Protein AF-A0A1X2HNW6-F1 (afdb_monomer_lite)

Secondary structure (DSSP, 8-state):
-EEEETTEEEEPPPPSSTT------------HHHHHH-EEEEEEEE--SSSS-PPPEEEEEEEEETTT-S--TT-----------

Sequence (85 aa):
MRVKMGSAQYFSRRATSHHGDWNEGFVFIVSYHAQLFDTIEFDLYDKPKRHWPSKNKHIGKAKLKLSKLEGRDDIFVTQVVSDHM

Foldseek 3Di:
DWKDKDPDIDDFDDDPDPVRPRPDDDDDDADPVSLQFIKIKDWDWDDDPDPDPDPTHTDDMDIGRSPPDPPPPPPPPDPPPPPDD

pLDDT: mean 82.48, std 16.52, range [44.81, 97.94]

Structure (mmCIF, N/CA/C/O backbone):
da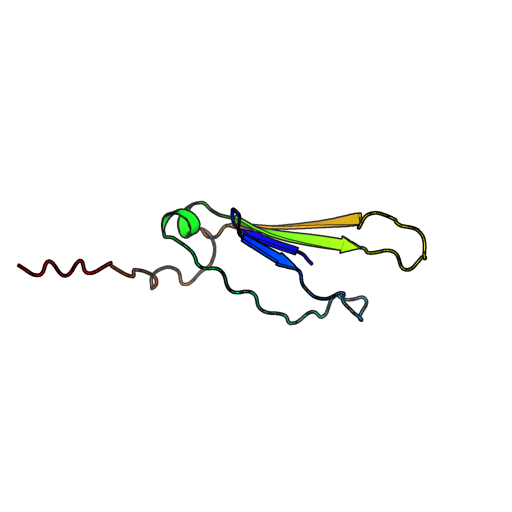ta_AF-A0A1X2HNW6-F1
#
_entry.id   AF-A0A1X2HNW6-F1
#
loop_
_atom_site.group_PDB
_atom_site.id
_atom_site.type_symbol
_atom_site.label_atom_id
_atom_site.label_alt_id
_atom_site.label_comp_id
_atom_site.label_asym_id
_atom_site.label_entity_id
_atom_site.label_seq_id
_atom_site.pdbx_PDB_ins_code
_atom_site.Cartn_x
_atom_site.Cartn_y
_atom_site.Cartn_z
_atom_site.occupancy
_atom_site.B_iso_or_equiv
_atom_site.auth_seq_id
_atom_site.auth_comp_id
_atom_site.auth_asym_id
_atom_site.auth_atom_id
_atom_site.pdbx_PDB_model_num
ATOM 1 N N . MET A 1 1 ? 7.937 -2.856 -6.236 1.00 92.94 1 MET A N 1
ATOM 2 C CA . MET A 1 1 ? 7.120 -2.117 -5.256 1.00 92.94 1 MET A CA 1
ATOM 3 C C . MET A 1 1 ? 7.564 -2.506 -3.852 1.00 92.94 1 MET A C 1
ATOM 5 O O . MET A 1 1 ? 8.005 -3.634 -3.663 1.00 92.94 1 MET A O 1
ATOM 9 N N . ARG A 1 2 ? 7.485 -1.590 -2.890 1.00 96.12 2 ARG A N 1
ATOM 10 C CA . ARG A 1 2 ? 7.577 -1.873 -1.455 1.00 96.12 2 ARG A CA 1
ATOM 11 C C . ARG A 1 2 ? 6.203 -1.647 -0.839 1.00 96.12 2 ARG A C 1
ATOM 13 O O . ARG A 1 2 ? 5.585 -0.629 -1.133 1.00 96.12 2 ARG A O 1
ATOM 20 N N . VAL A 1 3 ? 5.772 -2.559 0.021 1.00 97.25 3 VAL A N 1
ATOM 21 C CA . VAL A 1 3 ? 4.567 -2.403 0.844 1.00 97.25 3 VAL A CA 1
ATOM 22 C C . VAL A 1 3 ? 4.996 -2.419 2.302 1.00 97.25 3 VAL A C 1
ATOM 24 O O . VAL A 1 3 ? 5.730 -3.318 2.712 1.00 97.25 3 VAL A O 1
ATOM 27 N N . LYS A 1 4 ? 4.596 -1.414 3.078 1.00 97.44 4 LYS A N 1
ATOM 28 C CA . LYS A 1 4 ? 5.037 -1.231 4.465 1.00 97.44 4 LYS A CA 1
ATOM 29 C C . LYS A 1 4 ? 3.863 -0.888 5.374 1.00 97.44 4 LYS A C 1
ATOM 31 O O . LYS A 1 4 ? 3.030 -0.071 5.008 1.00 97.44 4 LYS A O 1
ATOM 36 N N . MET A 1 5 ? 3.861 -1.437 6.582 1.00 95.31 5 MET A N 1
ATOM 37 C CA . MET A 1 5 ? 2.960 -1.052 7.667 1.00 95.31 5 MET A CA 1
ATOM 38 C C . MET A 1 5 ? 3.716 -1.173 8.994 1.00 95.31 5 MET A C 1
ATOM 40 O O . MET A 1 5 ? 4.253 -2.236 9.305 1.00 95.31 5 MET A O 1
ATOM 44 N N . GLY A 1 6 ? 3.814 -0.079 9.752 1.00 91.00 6 GLY A N 1
ATOM 45 C CA . GLY A 1 6 ? 4.625 -0.047 10.972 1.00 91.00 6 GLY A CA 1
ATOM 46 C C . GLY A 1 6 ? 6.087 -0.442 10.706 1.00 91.00 6 GLY A C 1
ATOM 47 O O . GLY A 1 6 ? 6.766 0.165 9.868 1.00 91.00 6 GLY A O 1
ATOM 48 N N . SER A 1 7 ? 6.573 -1.462 11.418 1.00 91.38 7 SER A N 1
ATOM 49 C CA . SER A 1 7 ? 7.907 -2.054 11.232 1.00 91.38 7 SER A CA 1
ATOM 50 C C . SER A 1 7 ? 7.959 -3.136 10.144 1.00 91.38 7 SER A C 1
ATOM 52 O O . SER A 1 7 ? 9.043 -3.435 9.641 1.00 91.38 7 SER A O 1
ATOM 54 N N . ALA A 1 8 ? 6.814 -3.701 9.751 1.00 94.81 8 ALA A N 1
ATOM 55 C CA . ALA A 1 8 ? 6.741 -4.743 8.736 1.00 94.81 8 ALA A CA 1
ATOM 56 C C . ALA A 1 8 ? 6.866 -4.141 7.331 1.00 94.81 8 ALA A C 1
ATOM 58 O O . ALA A 1 8 ? 6.208 -3.153 6.989 1.00 94.81 8 ALA A O 1
ATOM 59 N N . GLN A 1 9 ? 7.703 -4.752 6.494 1.00 96.94 9 GLN A N 1
ATOM 60 C CA . GLN A 1 9 ? 7.862 -4.360 5.098 1.00 96.94 9 GLN A CA 1
ATOM 61 C C . GLN A 1 9 ? 8.090 -5.575 4.204 1.00 96.94 9 GLN A C 1
ATOM 63 O O . GLN A 1 9 ? 8.818 -6.500 4.559 1.00 96.94 9 GLN A O 1
ATOM 68 N N . TYR A 1 10 ? 7.516 -5.511 3.010 1.00 97.31 10 TYR A N 1
ATOM 69 C CA . TYR A 1 10 ? 7.668 -6.497 1.953 1.00 97.31 10 TYR A CA 1
ATOM 70 C C . TYR A 1 10 ? 8.076 -5.806 0.655 1.00 97.31 10 TYR A C 1
ATOM 72 O O . TYR A 1 10 ? 7.797 -4.622 0.436 1.00 97.31 10 TYR A O 1
ATOM 80 N N . PHE A 1 11 ? 8.724 -6.561 -0.224 1.00 95.69 11 PHE A N 1
ATOM 81 C CA . PHE A 1 11 ? 9.099 -6.107 -1.554 1.00 95.69 11 PHE A CA 1
ATOM 82 C C . PHE A 1 11 ? 8.535 -7.069 -2.584 1.00 95.69 11 PHE A C 1
ATOM 84 O O . PHE A 1 11 ? 8.678 -8.280 -2.443 1.00 95.69 11 PHE A O 1
ATOM 91 N N . SER A 1 12 ? 7.931 -6.510 -3.626 1.00 95.06 12 SER A N 1
ATOM 92 C CA . SER A 1 12 ? 7.523 -7.292 -4.783 1.00 95.06 12 SER A CA 1
ATOM 93 C C . SER A 1 12 ? 8.732 -7.681 -5.631 1.00 95.06 12 SER A C 1
ATOM 95 O O . SER A 1 12 ? 9.806 -7.061 -5.546 1.00 95.06 12 SER A O 1
ATOM 97 N N . ARG A 1 13 ? 8.531 -8.607 -6.568 1.00 93.00 13 ARG A N 1
ATOM 98 C CA . ARG A 1 13 ? 9.486 -8.793 -7.667 1.00 93.00 13 ARG A CA 1
ATOM 99 C C . ARG A 1 13 ? 9.545 -7.537 -8.542 1.00 93.00 13 ARG A C 1
ATOM 101 O O . ARG A 1 13 ? 8.687 -6.646 -8.496 1.00 93.00 13 ARG A O 1
ATOM 108 N N . ARG A 1 14 ? 10.590 -7.446 -9.366 1.00 90.44 14 ARG A N 1
ATOM 109 C CA . ARG A 1 14 ? 10.648 -6.426 -10.419 1.00 90.44 14 ARG A CA 1
ATOM 110 C C . ARG A 1 14 ? 9.597 -6.768 -11.478 1.00 90.44 14 ARG A C 1
ATOM 112 O O . ARG A 1 14 ? 9.572 -7.902 -11.942 1.00 90.44 14 ARG A O 1
ATOM 119 N N . ALA A 1 15 ? 8.782 -5.790 -11.868 1.00 90.31 15 ALA A N 1
ATOM 120 C CA . ALA A 1 15 ? 7.858 -5.965 -12.981 1.00 90.31 15 ALA A CA 1
ATOM 121 C C . ALA A 1 15 ? 8.629 -6.221 -14.284 1.00 90.31 15 ALA A C 1
ATOM 123 O O . ALA A 1 15 ? 9.668 -5.602 -14.535 1.00 90.31 15 ALA A O 1
ATOM 124 N N . THR A 1 16 ? 8.119 -7.140 -15.097 1.00 86.25 16 THR A N 1
ATOM 125 C CA . THR A 1 16 ? 8.610 -7.401 -16.455 1.00 86.25 16 THR A CA 1
ATOM 126 C C . THR A 1 16 ? 7.896 -6.530 -17.487 1.00 86.25 16 THR A C 1
ATOM 128 O O . THR A 1 16 ? 8.512 -6.157 -18.483 1.00 86.25 16 THR A O 1
ATOM 131 N N . SER A 1 17 ? 6.633 -6.172 -17.231 1.00 88.06 17 SER A N 1
ATOM 132 C CA . SER A 1 17 ? 5.845 -5.250 -18.048 1.00 88.06 17 SER A CA 1
ATOM 133 C C . SER A 1 17 ? 6.049 -3.791 -17.632 1.00 88.06 17 SER A C 1
ATOM 135 O O . SER A 1 17 ? 6.396 -3.483 -16.489 1.00 88.06 17 SER A O 1
ATOM 137 N N . HIS A 1 18 ? 5.789 -2.876 -18.567 1.00 85.25 18 HIS A N 1
ATOM 138 C CA . HIS A 1 18 ? 5.811 -1.434 -18.308 1.00 85.25 18 HIS A CA 1
ATOM 139 C C . HIS A 1 18 ? 4.650 -0.957 -17.422 1.00 85.25 18 HIS A C 1
ATOM 141 O O . HIS A 1 18 ? 4.763 0.099 -16.805 1.00 85.25 18 HIS A O 1
ATOM 147 N N . HIS A 1 19 ? 3.562 -1.728 -17.339 1.00 87.06 19 HIS A N 1
ATOM 148 C CA . HIS A 1 19 ? 2.372 -1.379 -16.559 1.00 87.06 19 HIS A CA 1
ATOM 149 C C . HIS A 1 19 ? 2.462 -1.786 -15.086 1.00 87.06 19 HIS A C 1
ATOM 151 O O . HIS A 1 19 ? 1.712 -1.260 -14.269 1.00 87.06 19 HIS A O 1
ATOM 157 N N . GLY A 1 20 ? 3.413 -2.648 -14.717 1.00 83.69 20 GLY A N 1
ATOM 158 C CA . GLY A 1 20 ? 3.547 -3.082 -13.329 1.00 83.69 20 GLY A CA 1
ATOM 159 C C . GLY A 1 20 ? 2.529 -4.154 -12.949 1.00 83.69 20 GLY A C 1
ATOM 160 O O . GLY A 1 20 ? 1.879 -4.065 -11.913 1.00 83.69 20 GLY A O 1
ATOM 161 N N . ASP A 1 21 ? 2.397 -5.194 -13.766 1.00 89.88 21 ASP A N 1
ATOM 162 C CA . ASP A 1 21 ? 1.440 -6.280 -13.524 1.00 89.88 21 ASP A CA 1
ATOM 163 C C . ASP A 1 21 ? 1.997 -7.290 -12.504 1.00 89.88 21 ASP A C 1
ATOM 165 O O . ASP A 1 21 ? 2.340 -8.422 -12.845 1.00 89.88 21 ASP A O 1
ATOM 169 N N . TRP A 1 22 ?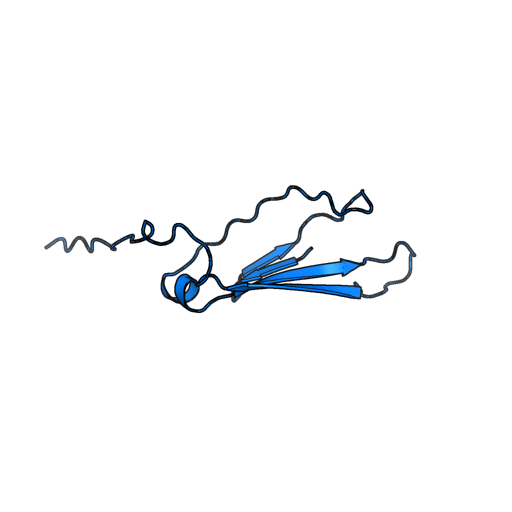 2.169 -6.863 -11.246 1.00 91.94 22 TRP A N 1
ATOM 170 C CA . TRP A 1 22 ? 2.751 -7.715 -10.198 1.00 91.94 22 TRP A CA 1
ATOM 171 C C . TRP A 1 22 ? 1.838 -8.879 -9.818 1.00 91.94 22 TRP A C 1
ATOM 173 O O . TRP A 1 22 ? 2.309 -10.008 -9.741 1.00 91.94 22 TRP A O 1
ATOM 183 N N . ASN A 1 23 ? 0.551 -8.606 -9.571 1.00 90.31 23 ASN A N 1
ATOM 184 C CA . ASN A 1 23 ? -0.418 -9.599 -9.089 1.00 90.31 23 ASN A CA 1
ATOM 185 C C . ASN A 1 23 ? 0.095 -10.406 -7.871 1.00 90.31 23 ASN A C 1
ATOM 187 O O . ASN A 1 23 ? -0.147 -11.604 -7.749 1.00 90.31 23 ASN A O 1
ATOM 191 N N . GLU A 1 24 ? 0.835 -9.744 -6.974 1.00 93.88 24 GLU A N 1
ATOM 192 C CA . GLU A 1 24 ? 1.396 -10.333 -5.753 1.00 93.88 24 GLU A CA 1
ATOM 193 C C . GLU A 1 24 ? 0.553 -9.943 -4.529 1.00 93.88 24 GLU A C 1
ATOM 195 O O . GLU A 1 24 ? 0.150 -8.786 -4.389 1.00 93.88 24 GLU A O 1
ATOM 200 N N . GLY A 1 25 ? 0.315 -10.902 -3.629 1.00 93.75 25 GLY A N 1
ATOM 201 C CA . GLY A 1 25 ? -0.349 -10.681 -2.342 1.00 93.75 25 GLY A CA 1
ATOM 202 C C . GLY A 1 25 ? 0.647 -10.574 -1.184 1.00 93.75 25 GLY A C 1
ATOM 203 O O . GLY A 1 25 ? 1.673 -11.253 -1.176 1.00 93.75 25 GLY A O 1
ATOM 204 N N . PHE A 1 26 ? 0.322 -9.750 -0.185 1.00 94.31 26 PHE A N 1
ATOM 205 C CA . PHE A 1 26 ? 1.101 -9.585 1.046 1.00 94.31 26 PHE A CA 1
ATOM 206 C C . PHE A 1 26 ? 0.188 -9.758 2.259 1.00 94.31 26 PHE A C 1
ATOM 208 O O . PHE A 1 26 ? -0.936 -9.258 2.257 1.00 94.31 26 PHE A O 1
ATOM 215 N N . VAL A 1 27 ? 0.674 -10.440 3.296 1.00 93.69 27 VAL A N 1
ATOM 216 C CA . VAL A 1 27 ? -0.088 -10.707 4.523 1.00 93.69 27 VAL A CA 1
ATOM 217 C C . VAL A 1 27 ? 0.569 -9.975 5.684 1.00 93.69 27 VAL A C 1
ATOM 219 O O . VAL A 1 27 ? 1.756 -10.159 5.938 1.00 93.69 27 VAL A O 1
ATOM 222 N N . PHE A 1 28 ? -0.212 -9.165 6.396 1.00 90.75 28 PHE A N 1
ATOM 223 C CA . PHE A 1 28 ? 0.205 -8.499 7.625 1.00 90.75 28 PHE A CA 1
ATOM 224 C C . PHE A 1 28 ? -0.566 -9.075 8.809 1.00 90.75 28 PHE A C 1
ATOM 226 O O . PHE A 1 28 ? -1.773 -9.288 8.721 1.00 90.75 28 PHE A O 1
ATOM 233 N N . ILE A 1 29 ? 0.120 -9.263 9.934 1.00 90.44 29 ILE A N 1
ATOM 234 C CA . ILE A 1 29 ? -0.547 -9.447 11.224 1.00 90.44 29 ILE A CA 1
ATOM 235 C C . ILE A 1 29 ? -0.898 -8.050 11.738 1.00 90.44 29 ILE A C 1
ATOM 237 O O . ILE A 1 29 ? -0.011 -7.219 11.938 1.00 90.44 29 ILE A O 1
ATOM 241 N N . VAL A 1 30 ? -2.190 -7.781 11.912 1.00 87.44 30 VAL A N 1
ATOM 242 C CA . VAL A 1 30 ? -2.708 -6.463 12.294 1.00 87.44 30 VAL A CA 1
ATOM 243 C C . VAL A 1 30 ? -3.228 -6.540 13.724 1.00 87.44 30 VAL A C 1
ATOM 245 O O . VAL A 1 30 ? -4.170 -7.273 14.006 1.00 87.44 30 VAL A O 1
ATOM 248 N N . SER A 1 31 ? -2.609 -5.792 14.638 1.00 88.06 31 SER A N 1
ATOM 249 C CA . SER A 1 31 ? -3.156 -5.610 15.984 1.00 88.06 31 SER A CA 1
ATOM 250 C C . SER A 1 31 ? -4.327 -4.628 15.958 1.00 88.06 31 SER A C 1
ATOM 252 O O . SER A 1 31 ? -4.429 -3.795 15.056 1.00 88.06 31 SER A O 1
ATOM 254 N N . TYR A 1 32 ? -5.167 -4.650 16.993 1.00 85.31 32 TYR A N 1
ATOM 255 C CA . TYR A 1 32 ? -6.270 -3.694 17.123 1.00 85.31 32 TYR A CA 1
ATOM 256 C C . TYR A 1 32 ? -5.796 -2.230 17.049 1.00 85.31 32 TYR A C 1
ATOM 258 O O . TYR A 1 32 ? -6.367 -1.409 16.334 1.00 85.31 32 TYR A O 1
ATOM 266 N N . HIS A 1 33 ? -4.683 -1.903 17.714 1.00 88.88 33 HIS A N 1
ATOM 267 C CA . HIS A 1 33 ? -4.099 -0.563 17.639 1.00 88.88 33 HIS A CA 1
ATOM 268 C C . HIS A 1 33 ? -3.664 -0.206 16.206 1.00 88.88 33 HIS A C 1
ATOM 270 O O . HIS A 1 33 ? -3.947 0.892 15.726 1.00 88.88 33 HIS A O 1
ATOM 276 N N . ALA A 1 34 ? -3.022 -1.136 15.491 1.00 90.12 34 ALA A N 1
ATOM 277 C CA . ALA A 1 34 ? -2.631 -0.916 14.100 1.00 90.12 34 ALA A CA 1
ATOM 278 C C . ALA A 1 34 ? -3.858 -0.719 13.191 1.00 90.12 34 ALA A C 1
ATOM 280 O O . ALA A 1 34 ? -3.869 0.180 12.355 1.00 90.12 34 ALA A O 1
ATOM 281 N N . GLN A 1 35 ? -4.938 -1.475 13.390 1.00 87.19 35 GLN A N 1
ATOM 282 C CA . GLN A 1 35 ? -6.176 -1.313 12.619 1.00 87.19 35 GLN A CA 1
ATOM 283 C C . GLN A 1 35 ? -6.766 0.105 12.724 1.00 87.19 35 GLN A C 1
ATOM 285 O O . GLN A 1 35 ? -7.289 0.637 11.739 1.00 87.19 35 GLN A O 1
ATOM 290 N N . LEU A 1 36 ? -6.673 0.735 13.898 1.00 87.12 36 LEU A N 1
ATOM 291 C CA . LEU A 1 36 ? -7.202 2.080 14.133 1.00 87.12 36 LEU A CA 1
ATOM 292 C C . LEU A 1 36 ? -6.283 3.190 13.603 1.00 87.12 36 LEU A C 1
ATOM 294 O O . LEU A 1 36 ? -6.766 4.192 13.058 1.00 87.12 36 LEU A O 1
ATOM 298 N N . PHE A 1 37 ? -4.967 3.029 13.759 1.00 90.31 37 PHE A N 1
ATOM 299 C CA . PHE A 1 37 ? -4.018 4.135 13.595 1.00 90.31 37 PHE A CA 1
ATOM 300 C C . PHE A 1 37 ? -3.023 3.959 12.451 1.00 90.31 37 PHE A C 1
ATOM 302 O O . PHE A 1 37 ? -2.579 4.963 11.885 1.00 90.31 37 PHE A O 1
ATOM 309 N N . ASP A 1 38 ? -2.711 2.727 12.056 1.00 94.12 38 ASP A N 1
ATOM 310 C CA . ASP A 1 38 ? -1.676 2.487 11.061 1.00 94.12 38 ASP A CA 1
ATOM 311 C C . ASP A 1 38 ? -2.157 2.765 9.636 1.00 94.12 38 ASP A C 1
ATOM 313 O O . ASP A 1 38 ? -3.341 2.871 9.288 1.00 94.12 38 ASP A O 1
ATOM 317 N N . THR A 1 39 ? -1.162 2.938 8.778 1.00 95.81 39 THR A N 1
ATOM 318 C CA . THR A 1 39 ? -1.316 3.198 7.357 1.00 95.81 39 THR A CA 1
ATOM 319 C C . THR A 1 39 ? -0.408 2.245 6.607 1.00 95.81 39 THR A C 1
ATOM 321 O O . THR A 1 39 ? 0.784 2.160 6.906 1.00 95.81 39 THR A O 1
ATOM 324 N N . ILE A 1 40 ? -0.966 1.561 5.613 1.00 96.44 40 ILE A N 1
ATOM 325 C CA . ILE A 1 40 ? -0.173 0.830 4.636 1.00 96.44 40 ILE A CA 1
ATOM 326 C C . ILE A 1 40 ? 0.400 1.850 3.652 1.00 96.44 40 ILE A C 1
ATOM 328 O O . ILE A 1 40 ? -0.327 2.644 3.051 1.00 96.44 40 ILE A O 1
ATOM 332 N N . GLU A 1 41 ? 1.714 1.839 3.495 1.00 97.94 41 GLU A N 1
ATOM 333 C CA . GLU A 1 41 ? 2.441 2.631 2.516 1.00 97.94 41 GLU A CA 1
ATOM 334 C C . GLU A 1 41 ? 2.849 1.747 1.337 1.00 97.94 41 GLU A C 1
ATOM 336 O O . GLU A 1 41 ? 3.431 0.678 1.522 1.00 97.94 41 GLU A O 1
ATOM 341 N N . PHE A 1 42 ? 2.572 2.221 0.126 1.00 97.12 42 PHE A N 1
ATOM 342 C CA . PHE A 1 42 ? 3.001 1.601 -1.121 1.00 97.12 42 PHE A CA 1
ATOM 343 C C . PHE A 1 42 ? 4.011 2.532 -1.777 1.00 97.12 42 PHE A C 1
ATOM 345 O O . PHE A 1 42 ? 3.648 3.627 -2.202 1.00 97.12 42 PHE A O 1
ATOM 352 N N . ASP A 1 43 ? 5.270 2.119 -1.857 1.00 96.94 43 ASP A N 1
ATOM 353 C CA . ASP A 1 43 ? 6.325 2.888 -2.514 1.00 96.94 43 ASP A CA 1
ATOM 354 C C . ASP A 1 43 ? 6.760 2.173 -3.796 1.00 96.94 43 ASP A C 1
ATOM 356 O O . ASP A 1 43 ? 7.088 0.978 -3.811 1.00 96.94 43 ASP A O 1
ATOM 360 N N . LEU A 1 44 ? 6.794 2.911 -4.898 1.00 95.69 44 LEU A N 1
ATOM 361 C CA . LEU A 1 44 ? 7.255 2.418 -6.181 1.00 95.69 44 LEU A CA 1
ATOM 362 C C . LEU A 1 44 ? 8.666 2.929 -6.455 1.00 95.69 44 LEU A C 1
ATOM 364 O O . LEU A 1 44 ? 8.978 4.106 -6.269 1.00 95.69 44 LEU A O 1
ATOM 368 N N . TYR A 1 45 ? 9.520 2.021 -6.917 1.00 93.50 45 TYR A N 1
ATOM 369 C CA . TYR A 1 45 ? 10.908 2.312 -7.231 1.00 93.50 45 TYR A CA 1
ATOM 370 C C . TYR A 1 45 ? 11.220 1.893 -8.660 1.00 93.50 45 TYR A C 1
ATOM 372 O O . TYR A 1 45 ? 10.873 0.782 -9.064 1.00 93.50 45 TYR A O 1
ATOM 380 N N . ASP A 1 46 ? 11.938 2.752 -9.371 1.00 89.25 46 ASP A N 1
ATOM 381 C CA . ASP A 1 46 ? 12.591 2.422 -10.628 1.00 89.25 46 ASP A CA 1
ATOM 382 C C . ASP A 1 46 ? 14.018 1.929 -10.352 1.00 89.25 46 ASP A C 1
ATOM 384 O O . ASP A 1 46 ? 14.774 2.534 -9.579 1.00 89.25 46 ASP A O 1
ATOM 388 N N . LYS A 1 47 ? 14.380 0.804 -10.971 1.00 81.62 47 LYS A N 1
ATOM 389 C CA . LYS A 1 47 ? 15.717 0.215 -10.877 1.00 81.62 47 LYS A CA 1
ATOM 390 C C . LYS A 1 47 ? 16.369 0.287 -12.259 1.00 81.62 47 LYS A C 1
ATOM 392 O O . LYS A 1 47 ? 16.004 -0.511 -13.128 1.00 81.62 47 LYS A O 1
ATOM 397 N N . PRO A 1 48 ? 17.349 1.185 -12.464 1.00 76.56 48 PRO A N 1
ATOM 398 C CA . PRO A 1 48 ? 17.957 1.385 -13.773 1.00 76.56 48 PRO A CA 1
ATOM 399 C C . PRO A 1 48 ? 18.582 0.098 -14.330 1.00 76.56 48 PRO A C 1
ATOM 401 O O . PRO A 1 48 ? 19.175 -0.696 -13.598 1.00 76.56 48 PRO A O 1
ATOM 404 N N . LYS A 1 49 ? 18.465 -0.108 -15.649 1.00 67.75 49 LYS A N 1
ATOM 405 C CA . LYS A 1 49 ? 19.041 -1.266 -16.366 1.00 67.75 49 LYS A CA 1
ATOM 406 C C . LYS A 1 49 ? 20.576 -1.238 -16.462 1.00 67.75 49 LYS A C 1
ATOM 408 O O . LYS A 1 49 ? 21.180 -2.278 -16.713 1.00 67.75 49 LYS A O 1
ATOM 413 N N . ARG A 1 50 ? 21.219 -0.072 -16.327 1.00 65.25 50 ARG A N 1
ATOM 414 C CA . ARG A 1 50 ? 22.663 0.073 -16.586 1.00 65.25 50 ARG A CA 1
ATOM 415 C C . ARG A 1 50 ? 23.520 -0.431 -15.424 1.00 65.25 50 ARG A C 1
ATOM 417 O O . ARG A 1 50 ? 23.185 -0.232 -14.266 1.00 65.25 50 ARG A O 1
ATOM 424 N N . HIS A 1 51 ? 24.647 -1.047 -15.785 1.00 57.28 51 HIS A N 1
ATOM 425 C CA . HIS A 1 51 ? 25.611 -1.786 -14.954 1.00 57.28 51 HIS A CA 1
ATOM 426 C C . HIS A 1 51 ? 26.364 -0.959 -13.891 1.00 57.28 51 HIS A C 1
ATOM 428 O O . HIS A 1 51 ? 27.337 -1.435 -13.316 1.00 57.28 51 HIS A O 1
ATOM 434 N N . TRP A 1 5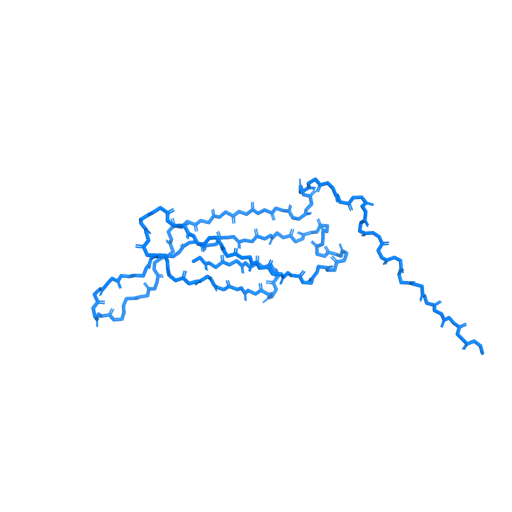2 ? 25.933 0.271 -13.613 1.00 58.91 52 TRP A N 1
ATOM 435 C CA . TRP A 1 52 ? 26.518 1.113 -12.575 1.00 58.91 52 TRP A CA 1
ATOM 436 C C . TRP A 1 52 ? 25.617 1.083 -11.336 1.00 58.91 52 TRP A C 1
ATOM 438 O O . TRP A 1 52 ? 24.393 1.105 -11.510 1.00 58.91 52 TRP A O 1
ATOM 448 N N . PRO A 1 53 ? 26.157 1.048 -10.101 1.00 59.94 53 PRO A N 1
ATOM 449 C CA . PRO A 1 53 ? 25.358 1.021 -8.880 1.00 59.94 53 PRO A CA 1
ATOM 450 C C . PRO A 1 53 ? 24.651 2.367 -8.689 1.00 59.94 53 PRO A C 1
ATOM 452 O O . PRO A 1 53 ? 25.064 3.239 -7.932 1.00 59.94 53 PRO A O 1
ATOM 455 N N . SER A 1 54 ? 23.557 2.547 -9.416 1.00 66.81 54 SER A N 1
ATOM 456 C CA . SER A 1 54 ? 22.599 3.610 -9.181 1.00 66.81 54 SER A CA 1
ATOM 457 C C . SER A 1 54 ? 21.617 3.119 -8.125 1.00 66.81 54 SER A C 1
ATOM 459 O O . SER A 1 54 ? 21.097 2.002 -8.193 1.00 66.81 54 SER A O 1
ATOM 461 N N . LYS A 1 55 ? 21.405 3.942 -7.096 1.00 79.25 55 LYS A N 1
ATOM 462 C CA . LYS A 1 55 ? 20.396 3.666 -6.072 1.00 79.25 55 LYS A CA 1
ATOM 463 C C . LYS A 1 55 ? 19.027 3.569 -6.748 1.00 79.25 55 LYS A C 1
ATOM 465 O O . LYS A 1 55 ? 18.747 4.322 -7.680 1.00 79.25 55 LYS A O 1
ATOM 470 N N . ASN A 1 56 ? 18.177 2.665 -6.261 1.00 86.62 56 ASN A N 1
ATOM 471 C CA . ASN A 1 56 ? 16.787 2.588 -6.702 1.00 86.62 56 ASN A CA 1
ATOM 472 C C . ASN A 1 56 ? 16.139 3.974 -6.560 1.00 86.62 56 ASN A C 1
ATOM 474 O O . ASN A 1 56 ? 16.123 4.544 -5.465 1.00 86.62 56 ASN A O 1
ATOM 478 N N . LYS A 1 57 ? 15.613 4.514 -7.659 1.00 90.00 57 LYS A N 1
ATOM 479 C CA . LYS A 1 57 ? 14.958 5.821 -7.666 1.00 90.00 57 LYS A CA 1
ATOM 480 C C . LYS A 1 57 ? 13.532 5.643 -7.168 1.00 90.00 57 LYS A C 1
ATOM 482 O O . LYS A 1 57 ? 12.777 4.878 -7.751 1.00 90.00 57 LYS A O 1
ATOM 487 N N . HIS A 1 58 ? 13.153 6.334 -6.099 1.00 93.88 58 HIS A N 1
ATOM 488 C CA . HIS A 1 58 ? 11.758 6.376 -5.664 1.00 93.88 58 HIS A CA 1
ATOM 489 C C . HIS A 1 58 ? 10.943 7.203 -6.665 1.00 93.88 58 HIS A C 1
ATOM 491 O O . HIS A 1 58 ? 11.305 8.347 -6.939 1.00 93.88 58 HIS A O 1
ATOM 497 N N . ILE A 1 59 ? 9.890 6.618 -7.236 1.00 94.38 59 ILE A N 1
ATOM 498 C CA . ILE A 1 59 ? 9.101 7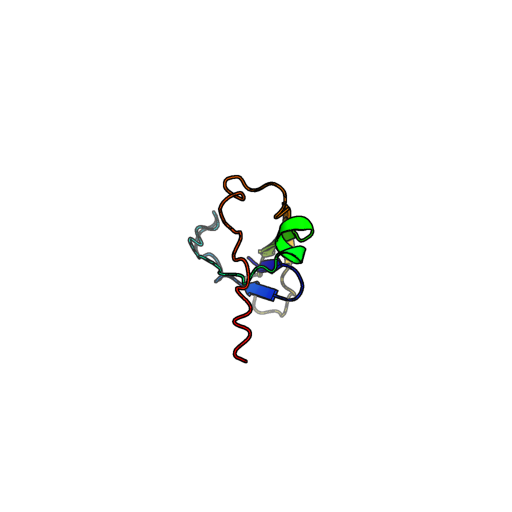.246 -8.307 1.00 94.38 59 ILE A CA 1
ATOM 499 C C . ILE A 1 59 ? 7.662 7.564 -7.909 1.00 94.38 59 ILE A C 1
ATOM 501 O O . ILE A 1 59 ? 7.024 8.367 -8.580 1.00 94.38 59 ILE A O 1
ATOM 505 N N . GLY A 1 60 ? 7.150 6.996 -6.819 1.00 95.81 60 GLY A N 1
ATOM 506 C CA . GLY A 1 60 ? 5.798 7.308 -6.373 1.00 95.81 60 GLY A CA 1
ATOM 507 C C . GLY A 1 60 ? 5.441 6.642 -5.059 1.00 95.81 60 GLY A C 1
ATOM 508 O O . GLY A 1 60 ? 5.986 5.592 -4.725 1.00 95.81 60 GLY A O 1
ATOM 509 N N . LYS A 1 61 ? 4.501 7.256 -4.339 1.00 97.56 61 LYS A N 1
ATOM 510 C CA . LYS A 1 61 ? 4.001 6.765 -3.059 1.00 97.56 61 LYS A CA 1
ATOM 511 C C . LYS A 1 61 ? 2.486 6.875 -2.986 1.00 97.56 61 LYS A C 1
ATOM 513 O O . LYS A 1 61 ? 1.935 7.928 -3.294 1.00 97.56 61 LYS A O 1
ATOM 518 N N . ALA A 1 62 ? 1.845 5.823 -2.497 1.00 97.19 62 ALA A N 1
ATOM 519 C CA . ALA A 1 62 ? 0.448 5.8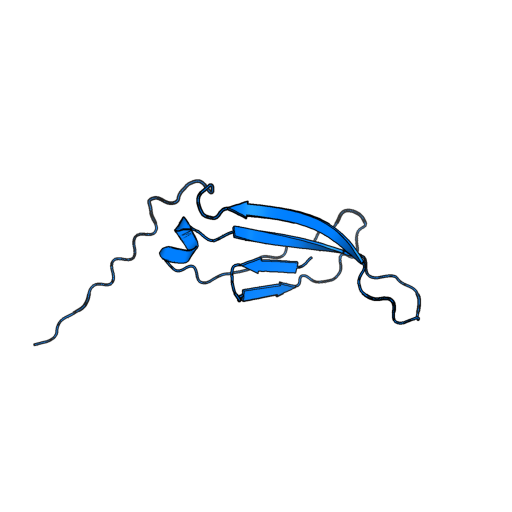27 -2.087 1.00 97.19 62 ALA A CA 1
ATOM 520 C C . ALA A 1 62 ? 0.329 5.408 -0.616 1.00 97.19 62 ALA A C 1
ATOM 522 O O . ALA A 1 62 ? 1.202 4.733 -0.065 1.00 97.19 62 ALA A O 1
ATOM 523 N N . LYS A 1 63 ? -0.748 5.845 0.036 1.00 96.94 63 LYS A N 1
ATOM 524 C CA . LYS A 1 63 ? -1.020 5.577 1.450 1.00 96.94 63 LYS A CA 1
ATOM 525 C C . LYS A 1 63 ? -2.467 5.147 1.624 1.00 96.94 63 LYS A C 1
ATOM 527 O O . LYS A 1 63 ? -3.369 5.832 1.149 1.00 96.94 63 LYS A O 1
ATOM 532 N N . LEU A 1 64 ? -2.674 4.058 2.351 1.00 94.06 64 LEU A N 1
ATOM 533 C CA . LEU A 1 64 ? -3.985 3.517 2.677 1.00 94.06 64 LEU A CA 1
ATOM 534 C C . LEU A 1 64 ? -4.125 3.422 4.189 1.00 94.06 64 LEU A C 1
ATOM 536 O O . LEU A 1 64 ? -3.470 2.603 4.832 1.00 94.06 64 LEU A O 1
ATOM 540 N N . LYS A 1 65 ? -4.966 4.280 4.771 1.00 93.06 65 LYS A N 1
ATOM 541 C CA . LYS A 1 65 ? -5.223 4.224 6.209 1.00 93.06 65 LYS A CA 1
ATOM 542 C C . LYS A 1 65 ? -6.045 2.975 6.509 1.00 93.06 65 LYS A C 1
ATOM 544 O O . LYS A 1 65 ? -7.141 2.820 5.963 1.00 93.06 65 LYS A O 1
ATOM 549 N N . LEU A 1 66 ? -5.553 2.141 7.424 1.00 90.12 66 LEU A N 1
ATOM 550 C CA . LEU A 1 66 ? -6.274 0.951 7.865 1.00 90.12 66 LEU A CA 1
ATOM 551 C C . LEU A 1 66 ? -7.580 1.278 8.558 1.00 90.12 66 LEU A C 1
ATOM 553 O O . LEU A 1 66 ? -8.340 0.348 8.750 1.00 90.12 66 LEU A O 1
ATOM 557 N N . SER A 1 67 ? -7.846 2.550 8.884 1.00 87.12 67 SER A N 1
ATOM 558 C CA . SER A 1 67 ? -9.107 3.072 9.411 1.00 87.12 67 SER A CA 1
ATOM 559 C C . SER A 1 67 ? -10.189 3.351 8.339 1.00 87.12 67 SER A C 1
ATOM 561 O O . SER A 1 67 ? -11.301 3.716 8.702 1.00 87.12 67 SER A O 1
ATOM 563 N N . LYS A 1 68 ? -9.878 3.236 7.033 1.00 88.38 68 LYS A N 1
ATOM 564 C CA . LYS A 1 68 ? -10.792 3.584 5.917 1.00 88.38 68 LYS A CA 1
ATOM 565 C C . LYS A 1 68 ? -11.268 2.437 5.003 1.00 88.38 68 LYS A C 1
ATOM 567 O O . LYS A 1 68 ? -12.201 2.644 4.247 1.00 88.38 68 LYS A O 1
ATOM 572 N N . LEU A 1 69 ? -10.641 1.261 5.047 1.00 86.25 69 LEU A N 1
ATOM 573 C CA . LEU A 1 69 ? -11.149 0.006 4.456 1.00 86.25 69 LEU A CA 1
ATOM 574 C C . LEU A 1 69 ? -12.589 -0.310 4.901 1.00 86.25 69 LEU A C 1
ATOM 576 O O . LEU A 1 69 ? -12.898 -0.115 6.070 1.00 86.25 69 LEU A O 1
ATOM 580 N N . GLU A 1 70 ? -13.432 -0.824 4.020 1.00 81.50 70 GLU A N 1
ATOM 581 C CA . GLU A 1 70 ? -14.776 -1.319 4.359 1.00 81.50 70 GLU A CA 1
ATOM 582 C C . GLU A 1 70 ? -14.706 -2.739 4.964 1.00 81.50 70 GLU A C 1
ATOM 584 O O . GLU A 1 70 ? -13.663 -3.39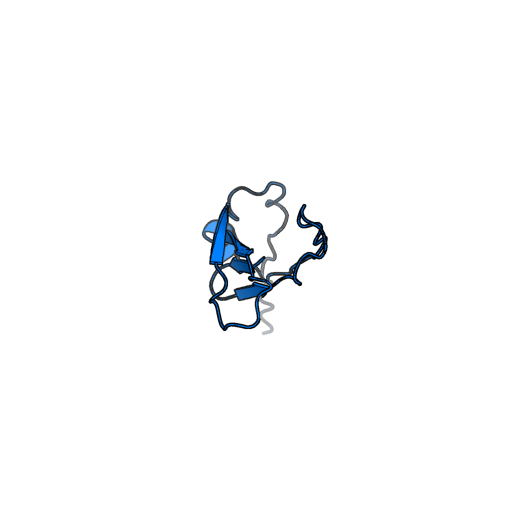0 4.880 1.00 81.50 70 GLU A O 1
ATOM 589 N N . GLY A 1 71 ? -15.784 -3.217 5.603 1.00 72.94 71 GLY A N 1
ATOM 590 C CA . GLY A 1 71 ? -15.862 -4.591 6.139 1.00 72.94 71 GLY A CA 1
ATOM 591 C C . GLY A 1 71 ? -15.029 -4.847 7.404 1.00 72.94 71 GLY A C 1
ATOM 592 O O . GLY A 1 71 ? -14.498 -5.935 7.601 1.00 72.94 71 GLY A O 1
ATOM 593 N N . ARG A 1 72 ? -14.861 -3.827 8.252 1.00 63.84 72 ARG A N 1
ATOM 594 C CA . ARG A 1 72 ? -14.042 -3.886 9.482 1.00 63.84 72 ARG A CA 1
ATOM 595 C C . ARG A 1 72 ? -14.729 -4.554 10.657 1.00 63.84 72 ARG A C 1
ATOM 597 O O . ARG A 1 72 ? -14.047 -4.922 11.612 1.00 63.84 72 ARG A O 1
ATOM 604 N N . ASP A 1 73 ? -16.054 -4.583 10.611 1.00 59.00 73 ASP A N 1
ATOM 605 C CA . ASP A 1 73 ? -16.899 -4.818 11.776 1.00 59.00 73 ASP A CA 1
ATOM 606 C C . ASP A 1 73 ? -16.827 -6.282 12.251 1.00 59.00 73 ASP A C 1
ATOM 608 O O . ASP A 1 73 ? -17.210 -6.580 13.377 1.00 59.00 73 ASP A O 1
ATOM 612 N N . ASP A 1 74 ? -16.233 -7.173 11.447 1.00 53.81 74 ASP A N 1
ATOM 613 C CA . ASP A 1 74 ? -16.140 -8.611 11.722 1.00 53.81 74 ASP A CA 1
ATOM 614 C C . ASP A 1 74 ? -14.822 -9.056 12.392 1.00 53.81 74 ASP A C 1
ATOM 616 O O . ASP A 1 74 ? -14.657 -10.232 12.715 1.00 53.81 74 ASP A O 1
ATOM 620 N N . ILE A 1 75 ? -13.862 -8.153 12.635 1.00 54.16 75 ILE A N 1
ATOM 621 C CA . ILE A 1 75 ? -12.558 -8.505 13.237 1.00 54.16 75 ILE A CA 1
ATOM 622 C C . ILE A 1 75 ? -12.527 -8.105 14.720 1.00 54.16 75 ILE A C 1
ATOM 624 O O . ILE A 1 75 ? -11.693 -7.319 15.163 1.00 54.16 75 ILE A O 1
ATOM 628 N N . PHE A 1 76 ? -13.441 -8.665 15.512 1.00 52.91 76 PHE A N 1
ATOM 629 C CA . PHE A 1 76 ? -13.326 -8.687 16.971 1.00 52.91 76 PHE A CA 1
ATOM 630 C C . PHE A 1 76 ? -12.934 -10.100 17.407 1.00 52.91 76 PHE A C 1
ATOM 632 O O . PHE A 1 76 ? -13.778 -10.913 17.774 1.00 52.91 76 PHE A O 1
ATOM 639 N N . VAL A 1 77 ? -11.635 -10.418 17.377 1.00 51.22 77 VAL A N 1
ATOM 640 C CA . VAL A 1 77 ? -11.139 -11.569 18.145 1.00 51.22 77 VAL A CA 1
ATOM 641 C C . VAL A 1 77 ? -11.045 -11.112 19.594 1.00 51.22 77 VAL A C 1
ATOM 643 O O . VAL A 1 77 ? -10.023 -10.590 20.038 1.00 51.22 77 VAL A O 1
ATOM 646 N N . THR A 1 78 ? -12.142 -11.266 20.327 1.00 46.28 78 THR A N 1
ATOM 647 C CA . THR A 1 78 ? -12.129 -11.215 21.787 1.00 46.28 78 THR A CA 1
ATOM 648 C C . THR A 1 78 ? -11.156 -12.297 22.246 1.00 46.28 78 THR A C 1
ATOM 650 O O . THR A 1 78 ? -11.401 -13.482 22.022 1.00 46.28 78 THR A O 1
ATOM 653 N N . GLN A 1 79 ? -10.022 -11.919 22.843 1.00 45.56 79 GLN A N 1
ATOM 654 C CA . GLN A 1 79 ? -9.216 -12.893 23.571 1.00 45.56 79 GLN A CA 1
ATOM 655 C C . GLN A 1 79 ? -10.080 -13.407 24.720 1.00 45.56 79 GLN A C 1
ATOM 657 O O . GLN A 1 79 ? -10.302 -12.701 25.702 1.00 45.56 79 GLN A O 1
ATOM 662 N N . VAL A 1 80 ? -10.601 -14.624 24.581 1.00 48.69 80 VAL A N 1
ATOM 663 C CA . VAL A 1 80 ? -11.183 -15.344 25.706 1.00 48.69 80 VAL A CA 1
ATOM 664 C C . VAL A 1 80 ? -10.000 -15.744 26.578 1.00 48.69 80 VAL A C 1
ATOM 666 O O . VAL A 1 80 ? -9.276 -16.688 26.266 1.00 48.69 80 VAL A O 1
ATOM 669 N N . VAL A 1 81 ? -9.739 -14.965 27.625 1.00 48.34 81 VAL A N 1
ATOM 670 C CA . VAL A 1 81 ? -8.858 -15.394 28.708 1.00 48.34 81 VAL A CA 1
ATOM 671 C C . VAL A 1 81 ? -9.589 -16.547 29.389 1.00 48.34 81 VAL A C 1
ATOM 673 O O . VAL A 1 81 ? -10.589 -16.339 30.068 1.00 48.34 81 VAL A O 1
ATOM 676 N N . SER A 1 82 ? -9.155 -17.778 29.123 1.00 49.00 82 SER A N 1
ATOM 677 C CA . SER A 1 82 ? -9.580 -18.926 29.916 1.00 49.00 82 SER A CA 1
ATOM 678 C C . SER A 1 82 ? -8.788 -18.882 31.215 1.00 49.00 82 SER A C 1
ATOM 680 O O . SER A 1 82 ? -7.673 -19.400 31.279 1.00 49.00 82 SER A O 1
ATOM 682 N N . ASP A 1 83 ? -9.348 -18.224 32.227 1.00 52.56 83 ASP A N 1
ATOM 683 C CA . ASP A 1 83 ? -8.913 -18.399 33.609 1.00 52.56 83 ASP A CA 1
ATOM 684 C C . ASP A 1 83 ? -9.226 -19.847 34.006 1.00 52.56 83 ASP A C 1
ATOM 686 O O . ASP A 1 83 ? -10.351 -20.195 34.367 1.00 52.56 83 ASP A O 1
ATOM 690 N N . HIS A 1 84 ? -8.233 -20.726 33.888 1.00 45.97 84 HIS A N 1
ATOM 691 C CA . HIS A 1 84 ? -8.262 -22.003 34.585 1.00 45.97 84 HIS A CA 1
ATOM 692 C C . HIS A 1 84 ? -7.817 -21.762 36.030 1.00 45.97 84 HIS A C 1
ATOM 694 O O . HIS A 1 84 ? -6.625 -21.606 36.300 1.00 45.97 84 HIS A O 1
ATOM 700 N N . MET A 1 85 ? -8.818 -21.674 36.918 1.00 44.81 85 MET A N 1
ATOM 701 C CA . MET A 1 85 ? -8.706 -22.024 38.341 1.00 44.81 85 MET A CA 1
ATOM 702 C C . MET A 1 85 ? -8.198 -23.455 38.516 1.00 44.81 85 MET A C 1
ATOM 704 O O . MET A 1 85 ? -8.597 -24.319 37.700 1.00 44.81 85 MET A O 1
#

InterPro domains:
  IPR000008 C2 domain [PF00168] (19-71)
  IPR035892 C2 domain superfamily [G3DSA:2.60.40.150] (2-84)
  IPR035892 C2 domain superfamily [SSF49562] (19-74)

Organism: Syncephalastrum racemosum (NCBI:txid13706)

Radius of gyration: 18.05 Å; chains: 1; bounding box: 43×29×57 Å